Protein AF-A0A127SM81-F1 (afdb_monomer)

pLDDT: mean 94.87, std 6.04, range [60.56, 98.56]

Foldseek 3Di:
DDDDQEAEDEDADQVVVVVVVVVVVWAWPDRWDWDDCVVVVDAIKIKTWTADPVRRIYMYMYGD

Radius of gyration: 12.82 Å; Cα contacts (8 Å, |Δi|>4): 110; chains: 1; bounding box: 36×16×36 Å

Secondary structure (DSSP, 8-state):
-----EEEEE-S-HHHHHHHHHHTTPPBSSSPEEEE-GGGT--EEEEEEEE-TT--EEEEEEE-

Mean predicted aligned error: 3.07 Å

Nearest PDB structures (foldseek):
  3rri-assembly1_A  TM=7.151E-01  e=2.311E-03  Alicyclobacillus acidocaldarius subsp. acidocaldarius DSM 446
  5cb9-assembly1_A  TM=7.166E-01  e=3.646E-02  Thermomonospora curvata DSM 43183
  5v0f-assembly1_A  TM=6.935E-01  e=5.312E-02  Thermomonospora curvata DSM 43183
  5ymx-assembly2_B  TM=4.621E-01  e=2.590E+00  Myxococcus xanthus DK 1622
  6s1c-assembly1_A  TM=5.289E-01  e=1.670E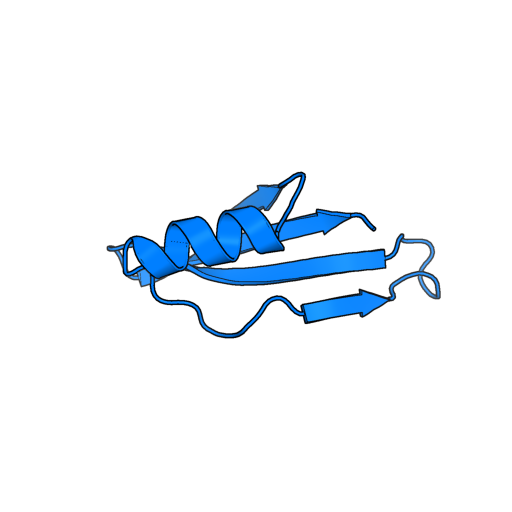+00  Saccharomyces cerevisiae S288C

Structure (mmCIF, N/CA/C/O backbone):
data_AF-A0A127SM81-F1
#
_entry.id   AF-A0A127SM81-F1
#
loop_
_atom_site.group_PDB
_atom_site.id
_atom_site.type_symbol
_atom_site.label_atom_id
_atom_site.label_alt_id
_atom_site.label_comp_id
_atom_site.label_asym_id
_atom_site.label_entity_id
_atom_site.label_seq_id
_atom_site.pdbx_PDB_ins_code
_atom_site.Cartn_x
_atom_site.Cartn_y
_atom_site.Cartn_z
_atom_site.occupancy
_atom_site.B_iso_or_equiv
_atom_site.auth_seq_id
_atom_site.auth_comp_id
_atom_site.auth_asym_id
_atom_site.auth_atom_id
_atom_site.pdbx_PDB_model_num
ATOM 1 N N . ARG A 1 1 ? 6.326 1.078 25.347 1.00 60.56 1 ARG A N 1
ATOM 2 C CA . ARG A 1 1 ? 5.661 -0.218 25.063 1.00 60.56 1 ARG A CA 1
ATOM 3 C C . ARG A 1 1 ? 5.849 -0.461 23.572 1.00 60.56 1 ARG A C 1
ATOM 5 O O . ARG A 1 1 ? 5.533 0.450 22.823 1.00 60.56 1 ARG A O 1
ATOM 12 N N . THR A 1 2 ? 6.438 -1.579 23.159 1.00 81.31 2 THR A N 1
ATOM 13 C CA . THR A 1 2 ? 6.686 -1.887 21.737 1.00 81.31 2 THR A CA 1
ATOM 14 C C . THR A 1 2 ? 5.480 -2.645 21.178 1.00 81.31 2 THR A C 1
ATOM 16 O O . THR A 1 2 ? 5.062 -3.620 21.801 1.00 81.31 2 THR A O 1
ATOM 19 N N . SER A 1 3 ? 4.904 -2.196 20.058 1.00 83.19 3 SER A N 1
ATOM 20 C CA . SER A 1 3 ? 3.851 -2.901 19.304 1.00 83.19 3 SER A CA 1
ATOM 21 C C . SER A 1 3 ? 4.132 -2.846 17.801 1.00 83.19 3 SER A C 1
ATOM 23 O O . SER A 1 3 ? 5.129 -2.264 17.379 1.00 83.19 3 SER A O 1
ATOM 25 N N . ILE A 1 4 ? 3.253 -3.458 17.007 1.00 82.75 4 ILE A N 1
ATOM 26 C CA . ILE A 1 4 ? 3.274 -3.370 15.545 1.00 82.75 4 ILE A CA 1
ATOM 27 C C . ILE A 1 4 ? 2.747 -1.989 15.134 1.00 82.75 4 ILE A C 1
ATOM 29 O O . ILE A 1 4 ? 1.715 -1.558 15.652 1.00 82.75 4 ILE A O 1
ATOM 33 N N . SER A 1 5 ? 3.475 -1.303 14.249 1.00 83.50 5 SER A N 1
ATOM 34 C CA . SER A 1 5 ? 3.080 0.000 13.688 1.00 83.50 5 SER A CA 1
ATOM 35 C C . SER A 1 5 ? 2.312 -0.148 12.376 1.00 83.50 5 SER A C 1
ATOM 37 O O . SER A 1 5 ? 1.387 0.617 12.126 1.00 83.50 5 SER A O 1
ATOM 39 N N . GLU A 1 6 ? 2.697 -1.132 11.560 1.00 87.38 6 GLU A N 1
ATOM 40 C CA . GLU A 1 6 ? 2.086 -1.429 10.267 1.00 87.38 6 GLU A CA 1
ATOM 41 C C . GLU A 1 6 ? 2.277 -2.902 9.887 1.00 87.38 6 GLU A C 1
ATOM 43 O O . GLU A 1 6 ? 3.205 -3.566 10.363 1.00 87.38 6 GLU A O 1
ATOM 48 N N . LEU A 1 7 ? 1.404 -3.399 9.012 1.00 93.44 7 LEU A N 1
ATOM 49 C CA . LEU A 1 7 ? 1.531 -4.706 8.374 1.00 93.44 7 LEU A CA 1
ATOM 50 C C . LEU A 1 7 ? 1.361 -4.549 6.860 1.00 93.44 7 LEU A C 1
ATOM 52 O O . LEU A 1 7 ? 0.345 -4.030 6.401 1.00 93.44 7 LEU A O 1
ATOM 56 N N . CYS A 1 8 ? 2.347 -5.019 6.097 1.00 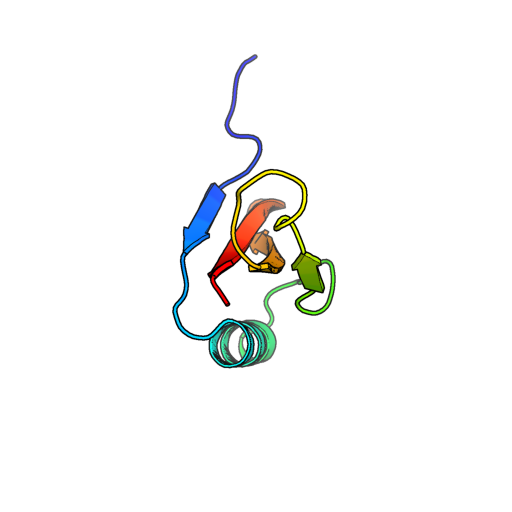96.31 8 CYS A N 1
ATOM 57 C CA . CYS A 1 8 ? 2.364 -4.919 4.641 1.00 96.31 8 CYS A CA 1
ATOM 58 C C . CYS A 1 8 ? 2.022 -6.264 3.986 1.00 96.31 8 CYS A C 1
ATOM 60 O O . CYS A 1 8 ? 2.614 -7.296 4.315 1.00 96.31 8 CYS A O 1
ATOM 62 N N . PHE A 1 9 ? 1.086 -6.242 3.039 1.00 97.62 9 PHE A N 1
ATOM 63 C CA . PHE A 1 9 ? 0.719 -7.370 2.193 1.00 97.62 9 PHE A CA 1
ATOM 64 C C . PHE A 1 9 ? 1.193 -7.128 0.765 1.00 97.62 9 PHE A C 1
ATOM 66 O O . PHE A 1 9 ? 0.832 -6.138 0.130 1.00 97.62 9 PHE A O 1
ATOM 73 N N . PHE A 1 10 ? 1.951 -8.078 0.229 1.00 98.12 10 PHE A N 1
ATOM 74 C CA . PHE A 1 10 ? 2.278 -8.076 -1.187 1.00 98.12 10 PHE A CA 1
ATOM 75 C C . PHE A 1 10 ? 1.083 -8.575 -2.008 1.00 98.12 10 PHE A C 1
ATOM 77 O O . PHE A 1 10 ? 0.493 -9.606 -1.678 1.00 98.12 10 PHE A O 1
ATOM 84 N N . VAL A 1 11 ? 0.736 -7.859 -3.076 1.00 98.31 11 VAL A N 1
ATOM 85 C CA . VAL A 1 11 ? -0.385 -8.180 -3.966 1.00 98.31 11 VAL A CA 1
ATOM 86 C C . VAL A 1 11 ? 0.056 -8.159 -5.426 1.00 98.31 11 VAL A C 1
ATOM 88 O O . VAL A 1 11 ? 0.923 -7.383 -5.821 1.00 98.31 11 VAL A O 1
ATOM 91 N N . GLU A 1 12 ? -0.561 -9.015 -6.237 1.00 98.06 12 GLU A N 1
ATOM 92 C CA . GLU A 1 12 ? -0.275 -9.098 -7.675 1.00 98.06 12 GLU A CA 1
ATOM 93 C C . GLU A 1 12 ? -0.929 -7.954 -8.469 1.00 98.06 12 GLU A C 1
ATOM 95 O O . GLU A 1 12 ? -0.330 -7.442 -9.411 1.00 98.06 12 GLU A O 1
ATOM 100 N N . ASP A 1 13 ? -2.143 -7.547 -8.077 1.00 98.06 13 ASP A N 1
ATOM 101 C CA . ASP A 1 13 ? -2.926 -6.484 -8.721 1.00 98.06 13 ASP A CA 1
ATOM 102 C C . ASP A 1 13 ? -3.573 -5.576 -7.663 1.00 98.06 13 ASP A C 1
ATOM 104 O O . ASP A 1 13 ? -4.634 -5.867 -7.099 1.00 98.06 13 ASP A O 1
ATOM 108 N N . ILE A 1 14 ? -2.917 -4.450 -7.395 1.00 98.50 14 ILE A N 1
ATOM 109 C CA . ILE A 1 14 ? -3.331 -3.468 -6.396 1.00 98.50 14 ILE A CA 1
ATOM 110 C C . ILE A 1 14 ? -4.624 -2.750 -6.788 1.00 98.50 14 ILE A C 1
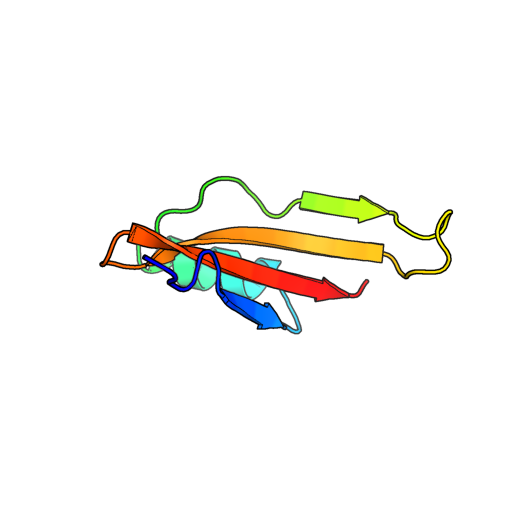ATOM 112 O O . ILE A 1 14 ? -5.391 -2.382 -5.904 1.00 98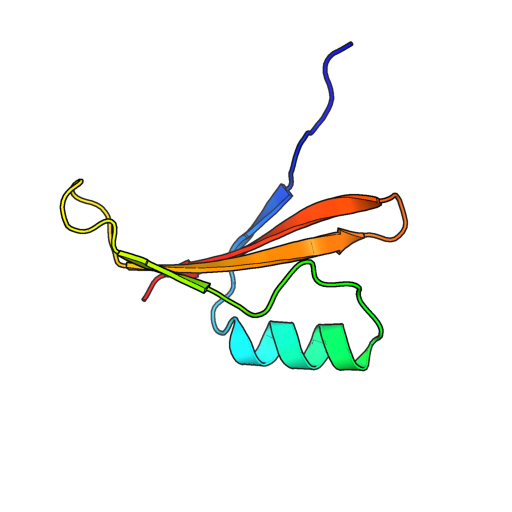.50 14 ILE A O 1
ATOM 116 N N . ASP A 1 15 ? -4.922 -2.585 -8.081 1.00 98.31 15 ASP A N 1
ATOM 117 C CA . ASP A 1 15 ? -6.150 -1.917 -8.528 1.00 98.31 15 ASP A CA 1
ATOM 118 C C . ASP A 1 15 ? -7.369 -2.825 -8.361 1.00 98.31 15 ASP A C 1
ATOM 120 O O . ASP A 1 15 ? -8.476 -2.360 -8.062 1.00 98.31 15 ASP A O 1
ATOM 124 N N . ARG A 1 16 ? -7.189 -4.134 -8.563 1.00 98.50 16 ARG A N 1
ATOM 125 C CA . ARG A 1 16 ? -8.217 -5.137 -8.280 1.00 98.50 16 ARG A CA 1
ATOM 126 C C . ARG A 1 16 ? -8.504 -5.222 -6.786 1.00 98.50 16 ARG A C 1
ATOM 128 O O . ARG A 1 16 ? -9.673 -5.146 -6.406 1.00 98.50 16 ARG A O 1
ATOM 135 N N . GLU A 1 17 ? -7.476 -5.343 -5.948 1.00 98.50 17 GLU A N 1
ATOM 136 C CA . GLU A 1 17 ? -7.669 -5.447 -4.497 1.00 98.50 17 GLU A CA 1
ATOM 137 C C . GLU A 1 17 ? -8.213 -4.148 -3.894 1.00 98.50 17 GLU A C 1
ATOM 139 O O . GLU A 1 17 ? -9.138 -4.197 -3.083 1.00 98.50 17 GLU A O 1
ATOM 144 N N . TYR A 1 18 ? -7.732 -2.985 -4.350 1.00 98.56 18 TYR A N 1
ATOM 145 C CA . TYR A 1 18 ? -8.263 -1.684 -3.941 1.00 98.56 18 TYR A CA 1
ATOM 146 C C . TYR A 1 18 ? -9.767 -1.574 -4.213 1.00 98.56 18 TYR A C 1
ATOM 148 O O . TYR A 1 18 ? -10.532 -1.245 -3.307 1.00 98.56 18 TYR A O 1
ATOM 156 N N . ARG A 1 19 ? -10.220 -1.901 -5.434 1.00 98.50 19 ARG A N 1
ATOM 157 C CA . ARG A 1 19 ? -11.653 -1.871 -5.780 1.00 98.50 19 ARG A CA 1
ATOM 158 C C . ARG A 1 19 ? -12.463 -2.860 -4.952 1.00 98.50 19 ARG A C 1
ATOM 160 O O . ARG A 1 19 ? -13.452 -2.456 -4.348 1.00 98.50 19 ARG A O 1
ATOM 167 N N . ARG A 1 20 ? -12.010 -4.116 -4.861 1.00 98.50 20 ARG A N 1
ATOM 168 C CA . ARG A 1 20 ? -12.689 -5.170 -4.094 1.00 98.50 20 ARG A CA 1
ATOM 169 C C . ARG A 1 20 ? -12.886 -4.766 -2.632 1.00 98.50 20 ARG A C 1
ATOM 171 O O . ARG A 1 20 ? -13.974 -4.919 -2.091 1.00 98.50 20 ARG A O 1
ATOM 178 N N . LEU A 1 21 ? -11.842 -4.249 -1.985 1.00 97.88 21 LEU A N 1
ATOM 179 C CA . LEU A 1 21 ? -11.899 -3.845 -0.579 1.00 97.88 21 LEU A CA 1
ATOM 180 C C . LEU A 1 21 ? -12.735 -2.573 -0.383 1.00 97.88 21 LEU A C 1
ATOM 182 O O . LEU A 1 21 ? -13.503 -2.488 0.574 1.00 97.88 21 LEU A O 1
ATOM 186 N N . LYS A 1 22 ? -12.653 -1.612 -1.308 1.00 97.38 22 LYS A N 1
ATOM 187 C CA . LYS A 1 22 ? -13.473 -0.394 -1.275 1.00 97.38 22 LYS A CA 1
ATOM 188 C C . LYS A 1 22 ? -14.966 -0.706 -1.425 1.00 97.38 22 LYS A C 1
ATOM 190 O O . LYS A 1 22 ? -15.775 -0.130 -0.706 1.00 97.38 22 LYS A O 1
ATOM 195 N N . GLU A 1 23 ? -15.331 -1.658 -2.287 1.00 98.19 23 GLU A N 1
ATOM 196 C CA . GLU A 1 23 ? -16.706 -2.172 -2.424 1.00 98.19 23 GLU A CA 1
ATOM 197 C C . GLU A 1 23 ? -17.216 -2.847 -1.140 1.00 98.19 23 GLU A C 1
ATOM 199 O O . GLU A 1 23 ? -18.410 -2.804 -0.850 1.00 98.19 23 GLU A O 1
ATOM 204 N N . MET A 1 24 ? -16.316 -3.417 -0.335 1.00 97.12 24 MET A N 1
ATOM 205 C CA . MET A 1 24 ? -16.627 -3.986 0.982 1.00 97.12 24 MET A CA 1
ATOM 206 C C . MET A 1 24 ? -16.689 -2.937 2.108 1.00 97.12 24 MET A C 1
ATOM 208 O O . MET A 1 24 ? -16.937 -3.301 3.256 1.00 97.12 24 MET A O 1
ATOM 212 N N . GLY A 1 25 ? -16.474 -1.652 1.807 1.00 96.12 25 GLY A N 1
ATOM 213 C CA . GLY A 1 25 ? -16.545 -0.559 2.782 1.00 96.12 25 GLY A CA 1
ATOM 214 C C . GLY A 1 25 ? -15.262 -0.322 3.583 1.00 96.12 25 GLY A C 1
ATOM 215 O O . GLY A 1 25 ? -15.312 0.355 4.606 1.00 96.12 25 GLY A O 1
ATOM 216 N N . VAL A 1 26 ? -14.121 -0.861 3.141 1.00 97.25 26 VAL A N 1
ATOM 217 C CA . VAL A 1 26 ? -12.823 -0.614 3.787 1.00 97.25 26 VAL A CA 1
ATOM 218 C C . VAL A 1 26 ? -12.404 0.849 3.626 1.00 97.25 26 VAL A C 1
ATOM 220 O O . VAL A 1 26 ? -12.469 1.412 2.529 1.00 97.25 26 VAL A O 1
ATOM 223 N N . GLU A 1 27 ? -11.930 1.453 4.717 1.00 96.69 27 GLU A N 1
ATOM 224 C CA . GLU A 1 27 ? -11.399 2.815 4.724 1.00 96.69 27 GLU A CA 1
ATOM 225 C C . GLU A 1 27 ? -9.954 2.836 4.209 1.00 96.69 27 GLU A C 1
ATOM 227 O O . GLU A 1 27 ? -9.043 2.264 4.813 1.00 96.69 27 GLU A O 1
ATOM 232 N N . PHE A 1 28 ? -9.744 3.547 3.103 1.00 98.00 28 PHE A N 1
ATOM 233 C CA . PHE A 1 28 ? -8.421 3.818 2.552 1.00 98.00 28 PHE A CA 1
ATOM 234 C C . PHE A 1 28 ? -7.987 5.248 2.854 1.00 98.00 28 PHE A C 1
ATOM 236 O O . PHE A 1 28 ? -8.784 6.181 2.762 1.00 98.00 28 PHE A O 1
ATOM 243 N N . LEU A 1 29 ? -6.695 5.423 3.135 1.00 97.00 29 LEU A N 1
ATOM 244 C CA . LEU A 1 29 ? -6.104 6.742 3.371 1.00 97.00 29 LEU A CA 1
ATOM 245 C C . LEU A 1 29 ? -5.885 7.522 2.063 1.00 97.00 29 LEU A C 1
ATOM 247 O O . LEU A 1 29 ? -5.797 8.748 2.081 1.00 97.00 29 LEU A O 1
ATOM 251 N N . SER A 1 30 ? -5.788 6.817 0.931 1.00 97.75 30 SER A N 1
ATOM 252 C CA . SER A 1 30 ? -5.625 7.394 -0.406 1.00 97.75 30 SER A CA 1
ATOM 253 C C . SER A 1 30 ? -6.020 6.399 -1.505 1.00 97.75 30 SER A C 1
ATOM 255 O O . SER A 1 30 ? -6.397 5.257 -1.245 1.00 97.75 30 SER A O 1
ATOM 257 N N . GLU A 1 31 ? -5.899 6.817 -2.762 1.00 98.06 31 GLU A N 1
ATOM 258 C CA . GLU A 1 31 ? -5.805 5.893 -3.900 1.00 98.06 31 GLU A CA 1
ATOM 259 C C . GLU A 1 31 ? -4.387 5.293 -3.997 1.00 98.06 31 GLU A C 1
ATOM 261 O O . GLU A 1 31 ? -3.452 5.889 -3.443 1.00 98.06 31 GLU A O 1
ATOM 266 N N . PRO A 1 32 ? -4.184 4.155 -4.696 1.00 98.25 32 PRO A N 1
ATOM 267 C CA . PRO A 1 32 ? -2.857 3.576 -4.890 1.00 98.25 32 PRO A CA 1
ATOM 268 C C . PRO A 1 32 ? -1.875 4.532 -5.572 1.00 98.25 32 PRO A C 1
ATOM 270 O O . PRO A 1 32 ? -2.127 5.030 -6.669 1.00 98.25 32 PRO A O 1
ATOM 273 N N . GLN A 1 33 ? -0.732 4.759 -4.930 1.00 98.31 33 GLN A N 1
ATOM 274 C CA . GLN A 1 33 ? 0.328 5.657 -5.390 1.00 98.31 33 GLN A CA 1
ATOM 275 C C . GLN A 1 33 ? 1.470 4.868 -6.028 1.00 98.31 33 GLN A C 1
ATOM 277 O O . GLN A 1 33 ? 1.693 3.717 -5.670 1.00 98.31 33 GLN A O 1
ATOM 282 N N . THR A 1 34 ? 2.201 5.482 -6.963 1.00 97.75 34 THR A N 1
ATOM 283 C CA . THR A 1 34 ? 3.379 4.874 -7.608 1.00 97.75 34 THR A CA 1
ATOM 284 C C . THR A 1 34 ? 4.662 5.485 -7.062 1.00 97.75 34 THR A C 1
ATOM 286 O O . THR A 1 34 ? 4.780 6.705 -6.966 1.00 97.75 34 THR A O 1
ATOM 289 N N . PHE A 1 35 ? 5.643 4.637 -6.772 1.00 96.31 35 PHE A N 1
ATOM 290 C CA . PHE A 1 35 ? 6.948 5.007 -6.246 1.00 96.31 35 PHE A CA 1
ATOM 291 C C . PHE A 1 35 ? 8.043 4.531 -7.202 1.00 96.31 35 PHE A C 1
ATOM 293 O O . PHE A 1 35 ? 8.104 3.357 -7.569 1.00 96.31 35 PHE A O 1
ATOM 300 N N . ASP A 1 36 ? 8.913 5.455 -7.611 1.00 96.88 36 ASP A N 1
ATOM 301 C CA . ASP A 1 36 ? 10.082 5.155 -8.438 1.00 96.88 36 ASP A CA 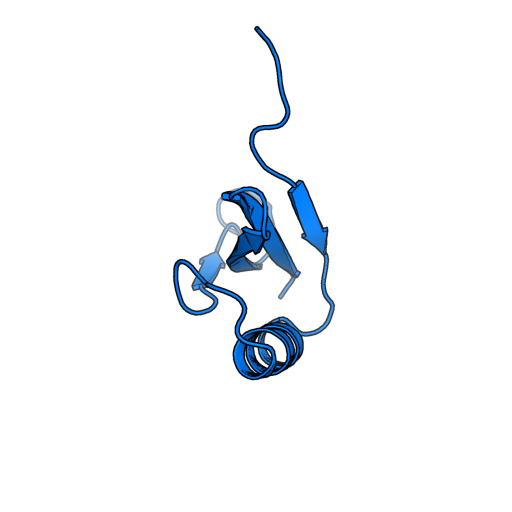1
ATOM 302 C C . ASP A 1 36 ? 11.359 5.219 -7.591 1.00 96.88 36 ASP A C 1
ATOM 304 O O . ASP A 1 36 ? 11.875 6.295 -7.270 1.00 96.88 36 ASP A O 1
ATOM 308 N N . SER A 1 37 ? 11.858 4.036 -7.234 1.00 95.31 37 SER A N 1
ATOM 309 C CA . SER A 1 37 ? 13.059 3.856 -6.417 1.00 95.31 37 SER A CA 1
ATOM 310 C C . SER A 1 37 ? 14.263 3.372 -7.235 1.00 95.31 37 SER A C 1
ATOM 312 O O . SER A 1 37 ? 15.276 2.966 -6.660 1.00 95.31 37 SER A O 1
ATOM 314 N N . THR A 1 38 ? 14.204 3.481 -8.570 1.00 96.19 38 THR A N 1
ATOM 315 C CA . THR A 1 38 ? 15.276 3.045 -9.490 1.00 96.19 38 THR A CA 1
ATOM 316 C C . THR A 1 38 ? 16.604 3.745 -9.233 1.00 96.19 38 THR A C 1
ATOM 318 O O . THR A 1 38 ? 17.654 3.102 -9.234 1.00 96.19 38 THR A O 1
ATOM 321 N N . LYS A 1 39 ? 16.574 5.037 -8.886 1.00 95.81 39 LYS A N 1
ATOM 322 C CA . LYS A 1 39 ? 17.765 5.807 -8.476 1.00 95.81 39 LYS A CA 1
ATOM 323 C C . LYS A 1 39 ? 18.488 5.251 -7.242 1.00 95.81 39 LYS A C 1
ATOM 325 O O . LYS A 1 39 ? 19.632 5.621 -6.999 1.00 95.81 39 LYS A O 1
ATOM 330 N N . TYR A 1 40 ? 17.829 4.397 -6.461 1.00 93.94 40 TYR A N 1
ATOM 331 C CA . TYR A 1 40 ? 18.368 3.780 -5.249 1.00 93.94 40 TYR A CA 1
ATOM 332 C C . TYR A 1 40 ? 18.682 2.286 -5.433 1.00 93.94 40 TYR A C 1
ATOM 334 O O . TYR A 1 40 ? 18.983 1.608 -4.457 1.00 93.94 40 TYR A O 1
ATOM 342 N N . GLY A 1 41 ? 18.615 1.766 -6.665 1.00 94.31 41 GLY A N 1
ATOM 343 C CA . GLY A 1 41 ? 18.865 0.352 -6.961 1.00 94.31 41 GLY A CA 1
ATOM 344 C C . GLY A 1 41 ? 17.677 -0.578 -6.692 1.00 94.31 41 GLY A C 1
ATOM 345 O O . GLY A 1 41 ? 17.843 -1.794 -6.749 1.00 94.31 41 GLY A O 1
ATOM 346 N N . PHE A 1 42 ? 16.489 -0.030 -6.422 1.00 92.31 42 PHE A N 1
ATOM 347 C CA . PHE A 1 42 ? 15.247 -0.793 -6.261 1.00 92.31 42 PHE A CA 1
ATOM 348 C C . PHE A 1 42 ? 14.345 -0.661 -7.496 1.00 92.31 42 PHE A C 1
ATOM 350 O O . PHE A 1 42 ? 14.569 0.185 -8.356 1.00 92.31 42 PHE A O 1
ATOM 357 N N . GLY A 1 43 ? 13.312 -1.498 -7.594 1.00 94.75 43 GLY A N 1
ATOM 358 C CA . GLY A 1 43 ? 12.319 -1.412 -8.667 1.00 94.75 43 GLY A CA 1
ATOM 359 C C . GLY A 1 43 ? 11.349 -0.238 -8.514 1.00 94.75 43 GLY A C 1
ATOM 360 O O . GLY A 1 43 ? 11.477 0.613 -7.628 1.00 94.75 43 GLY A O 1
ATOM 361 N N . LYS A 1 44 ? 10.341 -0.220 -9.385 1.00 97.25 44 LYS A N 1
ATOM 362 C CA . LYS A 1 44 ? 9.145 0.601 -9.200 1.0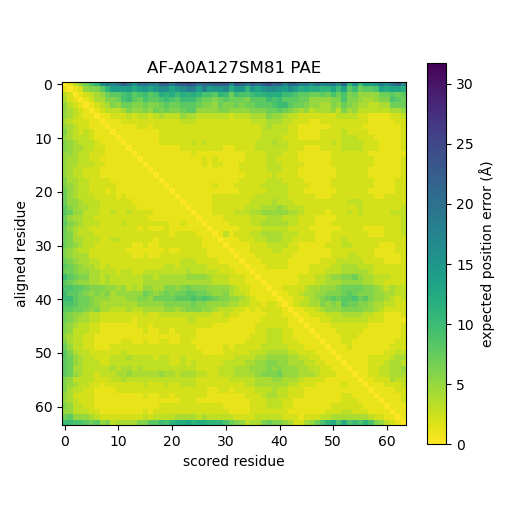0 97.25 44 LYS A CA 1
ATOM 363 C C . LYS A 1 44 ? 8.135 -0.195 -8.385 1.00 97.25 44 LYS A C 1
ATOM 365 O O . LYS A 1 44 ? 8.068 -1.417 -8.494 1.00 97.25 44 LYS A O 1
ATOM 370 N N . SER A 1 45 ? 7.347 0.485 -7.572 1.00 97.38 45 SER A N 1
ATOM 371 C CA . SER A 1 45 ? 6.273 -0.153 -6.819 1.00 97.38 45 SER A CA 1
ATOM 372 C C . SER A 1 45 ? 5.037 0.723 -6.785 1.00 97.38 45 SER A C 1
ATOM 374 O O . SER A 1 45 ? 5.077 1.920 -7.075 1.00 97.38 45 SER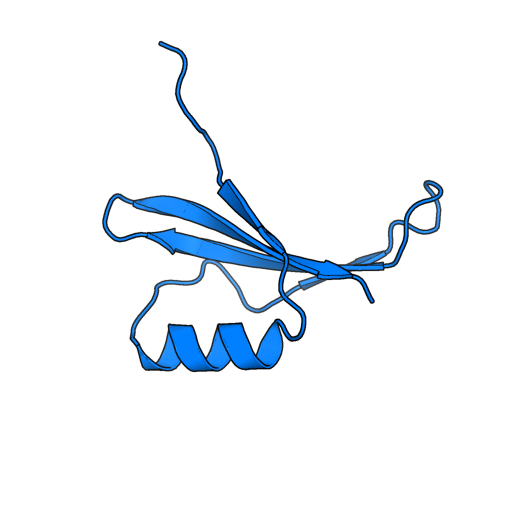 A O 1
ATOM 376 N N . ARG A 1 46 ? 3.915 0.111 -6.433 1.00 98.19 46 ARG A N 1
ATOM 377 C CA . ARG A 1 46 ? 2.681 0.794 -6.090 1.00 98.19 46 ARG A CA 1
ATOM 378 C C . ARG A 1 46 ? 2.276 0.399 -4.690 1.00 98.19 46 ARG A C 1
ATOM 380 O O . ARG A 1 46 ? 2.373 -0.777 -4.353 1.00 98.19 46 ARG A O 1
ATOM 387 N N . ALA A 1 47 ? 1.821 1.367 -3.905 1.00 98.12 47 ALA A N 1
ATOM 388 C CA . ALA A 1 47 ? 1.348 1.104 -2.557 1.00 98.12 47 ALA A CA 1
ATOM 389 C C . ALA A 1 47 ? 0.085 1.893 -2.218 1.00 98.12 47 ALA A C 1
ATOM 391 O O . ALA A 1 47 ? -0.173 2.963 -2.777 1.00 98.12 47 ALA A O 1
ATOM 392 N N . VAL A 1 48 ? -0.703 1.355 -1.293 1.00 98.38 48 VAL A N 1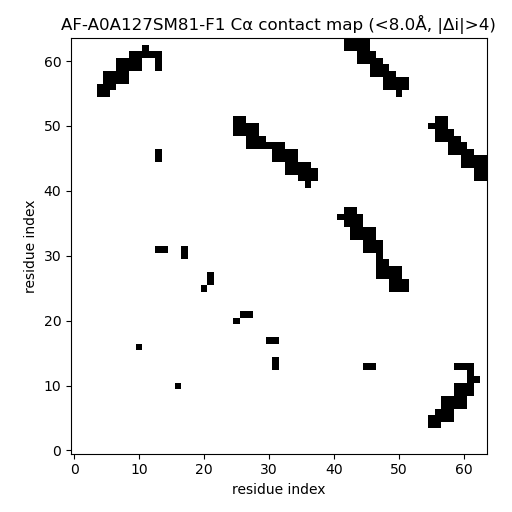
ATOM 393 C CA . VAL A 1 48 ? -1.850 2.040 -0.696 1.00 98.38 48 VAL A CA 1
ATOM 394 C C . VAL A 1 48 ? -1.986 1.637 0.766 1.00 98.38 48 VAL A C 1
ATOM 396 O O . VAL A 1 48 ? -1.758 0.480 1.115 1.00 98.38 48 VAL A O 1
ATOM 399 N N . TYR A 1 49 ? -2.398 2.586 1.602 1.00 97.75 49 TYR A N 1
ATOM 400 C CA . TYR A 1 49 ? -2.635 2.357 3.022 1.00 97.75 49 TYR A CA 1
ATOM 401 C C . TYR A 1 49 ? -4.130 2.329 3.342 1.00 97.75 49 TYR A C 1
ATOM 403 O O . TYR A 1 49 ? -4.911 3.127 2.810 1.00 97.75 49 TYR A O 1
ATOM 411 N N . LEU A 1 50 ? -4.512 1.428 4.241 1.00 97.25 50 LEU A N 1
ATOM 412 C CA . LEU A 1 50 ? -5.878 1.214 4.713 1.00 97.25 50 LEU A CA 1
ATOM 413 C C . LEU A 1 50 ? -5.904 0.985 6.225 1.00 97.25 50 LEU A C 1
ATOM 415 O O . LEU A 1 50 ? -4.874 0.682 6.829 1.00 97.25 50 LEU A O 1
ATOM 419 N N . ARG A 1 51 ? -7.083 1.132 6.830 1.00 95.31 51 ARG A N 1
ATOM 420 C CA . ARG A 1 51 ? -7.312 0.786 8.237 1.00 95.31 51 ARG A CA 1
ATOM 421 C C . ARG A 1 51 ? -8.101 -0.507 8.350 1.00 95.31 51 ARG A C 1
ATOM 423 O O . ARG A 1 51 ? -9.088 -0.700 7.640 1.00 95.31 51 ARG A O 1
ATOM 430 N N . ASP A 1 52 ? -7.669 -1.372 9.256 1.00 91.88 52 ASP A N 1
ATOM 431 C CA . ASP A 1 52 ? -8.488 -2.494 9.700 1.00 91.88 52 ASP A CA 1
ATOM 432 C C . ASP A 1 52 ? -9.562 -2.031 10.714 1.00 91.88 52 ASP A C 1
ATOM 434 O O . ASP A 1 52 ? -9.573 -0.861 11.117 1.00 91.88 52 ASP A O 1
ATOM 438 N N . PRO A 1 53 ? -10.486 -2.915 11.137 1.00 92.00 53 PRO A N 1
ATOM 439 C CA . PRO A 1 53 ? -11.526 -2.563 12.106 1.00 92.00 53 PRO A CA 1
ATOM 440 C C . PRO A 1 53 ? -11.007 -2.086 13.473 1.00 92.00 53 PRO A C 1
ATOM 442 O O . PRO A 1 53 ? -11.718 -1.356 14.161 1.00 92.00 53 PRO A O 1
ATOM 445 N N . ASP A 1 54 ? -9.788 -2.471 13.856 1.00 90.12 54 ASP A N 1
ATOM 446 C CA . ASP A 1 54 ? -9.139 -2.060 15.105 1.00 90.12 54 ASP A CA 1
ATOM 447 C C . ASP A 1 54 ? -8.348 -0.742 14.942 1.00 90.12 54 ASP A C 1
ATOM 449 O O . ASP A 1 54 ? -7.778 -0.215 15.903 1.00 90.12 54 ASP A O 1
ATOM 453 N N . GLY A 1 55 ? -8.327 -0.171 13.732 1.00 88.44 55 GLY A N 1
ATOM 454 C CA . GLY A 1 55 ? -7.635 1.069 13.391 1.00 88.44 55 GLY A CA 1
ATOM 455 C C . GLY A 1 55 ? -6.145 0.898 13.087 1.00 88.44 55 GLY A C 1
ATOM 456 O O . GLY A 1 55 ? -5.455 1.910 12.901 1.00 88.44 55 GLY A O 1
ATOM 457 N N . ILE A 1 56 ? -5.650 -0.343 13.015 1.00 90.50 56 ILE A N 1
ATOM 458 C CA . ILE A 1 56 ? -4.270 -0.660 12.640 1.00 90.50 56 ILE A CA 1
ATOM 459 C C . ILE A 1 56 ? -4.067 -0.287 11.172 1.00 90.50 56 ILE A C 1
ATOM 461 O O . ILE A 1 56 ? -4.916 -0.543 10.316 1.00 90.50 56 ILE A O 1
ATOM 465 N N . VAL A 1 57 ? -2.928 0.343 10.885 1.00 94.31 57 VAL A N 1
ATOM 466 C CA . VAL A 1 57 ? -2.552 0.704 9.519 1.00 94.31 57 VAL A CA 1
ATOM 467 C C . VAL A 1 57 ? -2.006 -0.531 8.813 1.00 94.31 57 VAL A C 1
ATOM 469 O O . VAL A 1 57 ? -1.037 -1.144 9.261 1.00 94.31 57 VAL A O 1
ATOM 472 N N . LEU A 1 58 ? -2.628 -0.878 7.695 1.00 96.75 58 LEU A N 1
ATOM 473 C CA . LEU A 1 58 ? -2.144 -1.897 6.776 1.00 96.75 58 LEU A CA 1
ATOM 474 C C . LEU A 1 58 ? -1.662 -1.228 5.487 1.00 96.75 58 LEU A C 1
ATOM 476 O O . LEU A 1 58 ? -2.140 -0.153 5.117 1.00 96.75 58 LEU A O 1
ATOM 480 N N . GLU A 1 59 ? -0.750 -1.890 4.788 1.00 98.00 59 GLU A N 1
ATOM 481 C CA . GLU A 1 59 ? -0.248 -1.493 3.474 1.00 98.00 59 GLU A CA 1
ATOM 482 C C . GLU A 1 59 ? -0.486 -2.628 2.472 1.00 98.00 59 GLU A C 1
ATOM 484 O O . GLU A 1 59 ? -0.258 -3.796 2.786 1.00 98.00 59 GLU A O 1
ATOM 489 N N . LEU A 1 60 ? -0.927 -2.294 1.258 1.00 98.38 60 LEU A N 1
ATOM 490 C CA . LEU A 1 60 ? -0.814 -3.189 0.106 1.00 98.38 60 LEU A CA 1
ATOM 491 C C . LEU A 1 60 ? 0.326 -2.700 -0.776 1.00 98.38 60 LEU A C 1
ATOM 493 O O . LEU A 1 60 ? 0.370 -1.512 -1.090 1.00 98.38 60 LEU A O 1
ATOM 497 N N . LEU A 1 61 ? 1.189 -3.610 -1.217 1.00 98.25 61 LEU A N 1
ATOM 498 C CA . LEU A 1 61 ? 2.343 -3.318 -2.062 1.00 98.25 61 LEU A CA 1
ATOM 499 C C . LEU A 1 61 ? 2.334 -4.203 -3.312 1.00 98.25 61 LEU A C 1
ATOM 501 O O . LEU A 1 61 ? 2.176 -5.416 -3.215 1.00 98.25 61 LEU A O 1
ATOM 505 N N . GLN A 1 62 ? 2.574 -3.610 -4.478 1.00 98.25 62 GLN A N 1
ATOM 506 C CA . GLN A 1 62 ? 2.780 -4.308 -5.747 1.00 98.25 62 GLN A CA 1
ATOM 507 C C . GLN A 1 62 ? 4.082 -3.821 -6.393 1.00 98.25 62 GLN A C 1
ATOM 509 O O . GLN A 1 62 ? 4.288 -2.616 -6.529 1.00 98.25 62 GLN A O 1
ATOM 514 N N . THR A 1 63 ? 4.945 -4.729 -6.844 1.00 96.12 63 THR A N 1
ATOM 515 C CA . THR A 1 63 ? 6.098 -4.369 -7.693 1.00 96.12 63 THR A CA 1
ATOM 516 C C . THR A 1 63 ? 5.649 -4.170 -9.143 1.00 96.12 63 THR A C 1
ATOM 518 O O . THR A 1 63 ? 4.798 -4.914 -9.632 1.00 96.12 63 THR A O 1
ATOM 521 N N . VAL A 1 64 ? 6.217 -3.172 -9.825 1.00 89.50 64 VAL A N 1
ATOM 522 C CA . VAL A 1 64 ? 5.949 -2.829 -11.235 1.00 89.50 64 VAL A CA 1
ATOM 523 C C . VAL A 1 64 ? 7.124 -3.217 -12.119 1.00 89.50 64 VAL A C 1
ATOM 525 O O . VAL A 1 64 ? 8.278 -2.962 -11.703 1.00 89.50 64 VAL A O 1
#

Sequence (64 aa):
RTSISELCFFVEDIDREYRRLKEMGVEFLSEPQTFDSTKYGFGKSRAVYLRDPDGIVLELLQTV

Solve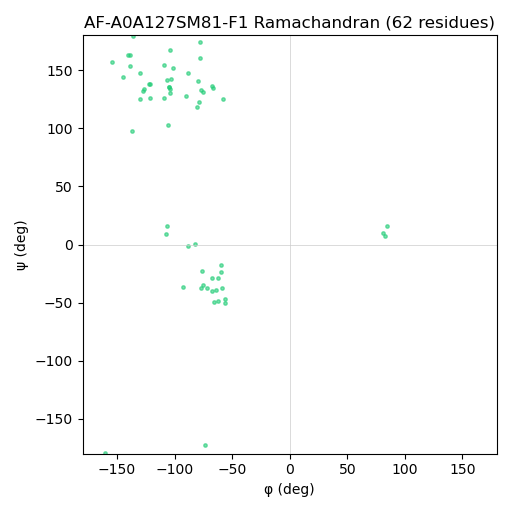nt-accessible surface area (backbone atoms only — not comparable to full-atom values): 3863 Å² total; per-residue (Å²): 137,93,77,86,78,66,50,78,43,81,41,95,52,59,71,59,52,51,49,56,41,47,76,70,67,50,54,58,82,56,74,76,44,80,45,84,36,55,95,76,80,42,64,35,32,36,40,34,42,32,44,50,96,88,64,50,42,34,34,42,38,23,82,99